Protein AF-Q5EF75-F1 (afdb_monomer_lite)

Foldseek 3Di:
DPPVVVVQVVLVVVQVVPDDDPAAREGEEQALQFPCSLVVLVVVQVVCVVVVGFHEYEYHNDDQNPVQVVVCVVVVHDRRGDPDPVSSLVSSLVSLLVQLVCVLVVGHAYEHEDPDVVSVVSSVVSNVVSVPDPVRNRYHYHYDDD

Secondary structure (DSSP, 8-state):
--SHHHHHHHHHHHHHHH--SS--EEEEEEETTBTTHHHHHHHHHHHHHHTT--EEEEEE--S-HHHHHHHHHHHTSPPSB-SSHHHHHHHHHHHHHHHHHHHHTT--EEEEE---HHHHHHHHHHHHHTT--TTSTTEEEE----

InterPro domains:
  IPR002872 Proline dehydrogenase domain [PF01619] (5-145)
  IPR015659 Proline oxidase family [PTHR13914] (1-145)
  IPR029041 FAD-linked oxidoreductase-like [SSF51730] (2-145)

Radius of gyration: 15.87 Å; chains: 1; bounding box: 38×28×48 Å

pLDDT: mean 75.68, std 14.13, range [39.0, 93.69]

Structure (mmCIF, N/CA/C/O backbone):
data_AF-Q5EF75-F1
#
_entry.id   AF-Q5EF75-F1
#
loop_
_atom_site.group_PDB
_atom_site.id
_atom_site.type_symbol
_atom_site.label_atom_id
_atom_site.label_alt_id
_atom_site.label_comp_id
_atom_site.label_asym_id
_atom_site.label_entity_id
_atom_site.label_seq_id
_atom_site.pdbx_PDB_ins_code
_atom_site.Cartn_x
_atom_site.Cartn_y
_atom_site.Cartn_z
_atom_site.occupancy
_atom_site.B_iso_or_equiv
_atom_site.auth_seq_id
_atom_site.auth_comp_id
_atom_site.auth_asym_id
_atom_site.auth_atom_id
_atom_site.pdbx_PDB_model_num
ATOM 1 N N . THR A 1 1 ? -4.242 -8.598 -19.522 1.00 40.00 1 THR A N 1
ATOM 2 C CA . THR A 1 1 ? -3.973 -9.781 -18.677 1.00 40.00 1 THR A CA 1
ATOM 3 C C . THR A 1 1 ? -5.197 -10.044 -17.820 1.00 40.00 1 THR A C 1
ATOM 5 O O . THR A 1 1 ? -5.405 -9.361 -16.832 1.00 40.00 1 THR A O 1
ATOM 8 N N . THR A 1 2 ? -6.084 -10.938 -18.258 1.00 39.00 2 THR A N 1
ATOM 9 C CA . THR A 1 2 ? -7.472 -11.056 -17.748 1.00 39.00 2 THR A CA 1
ATOM 10 C C . THR A 1 2 ? -7.638 -12.119 -16.655 1.00 39.00 2 THR A C 1
ATOM 12 O O . THR A 1 2 ? -8.758 -12.480 -16.314 1.00 39.00 2 THR A O 1
ATOM 15 N N . ILE A 1 3 ? -6.530 -12.632 -16.109 1.00 40.28 3 ILE A N 1
ATOM 16 C CA . ILE A 1 3 ? -6.543 -13.728 -15.127 1.00 40.28 3 ILE A CA 1
ATOM 17 C C . ILE A 1 3 ? -6.567 -13.203 -13.683 1.00 40.28 3 ILE A C 1
ATOM 19 O O . ILE A 1 3 ? -7.261 -13.785 -12.852 1.00 40.28 3 ILE A O 1
ATOM 23 N N . GLN A 1 4 ? -5.915 -12.067 -13.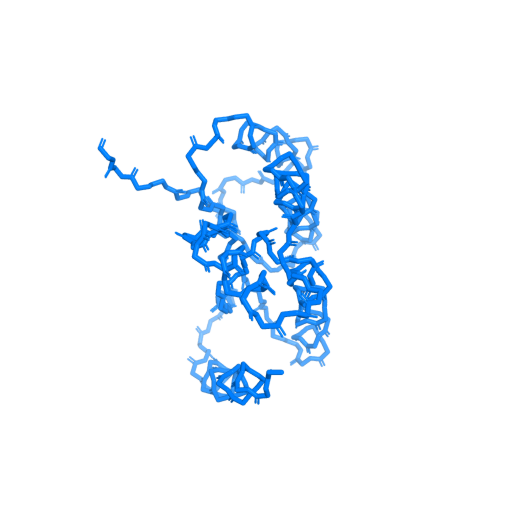393 1.00 49.88 4 GLN A N 1
ATOM 24 C CA . GLN A 1 4 ? -5.980 -11.431 -12.068 1.00 49.88 4 GLN A CA 1
ATOM 25 C C . GLN A 1 4 ? -7.421 -11.153 -11.600 1.00 49.88 4 GLN A C 1
ATOM 27 O O . GLN A 1 4 ? -7.760 -11.638 -10.527 1.00 49.88 4 GLN A O 1
ATOM 32 N N . PRO A 1 5 ? -8.310 -10.509 -12.395 1.00 51.91 5 PRO A N 1
ATOM 33 C CA . PRO A 1 5 ? -9.640 -10.111 -11.921 1.00 51.91 5 PRO A CA 1
ATOM 34 C C . PRO A 1 5 ? -10.535 -11.282 -11.498 1.00 51.91 5 PRO A C 1
ATOM 36 O O . PRO A 1 5 ? -11.372 -11.132 -10.613 1.00 51.91 5 PRO A O 1
ATOM 39 N N . ALA A 1 6 ? -10.376 -12.449 -12.129 1.00 45.69 6 ALA A N 1
ATOM 40 C CA . ALA A 1 6 ? -11.172 -13.635 -11.822 1.00 45.69 6 ALA A CA 1
ATOM 41 C C . ALA A 1 6 ? -10.687 -14.338 -10.545 1.00 45.69 6 ALA A C 1
ATOM 43 O O . ALA A 1 6 ? -11.506 -14.747 -9.723 1.00 45.69 6 ALA A O 1
ATOM 44 N N . ILE A 1 7 ? -9.365 -14.447 -10.360 1.00 55.72 7 ILE A N 1
ATOM 45 C CA . ILE A 1 7 ? -8.766 -14.975 -9.123 1.00 55.72 7 ILE A CA 1
ATOM 46 C C . ILE A 1 7 ? -9.112 -14.056 -7.954 1.00 55.72 7 ILE A C 1
ATOM 48 O O . ILE A 1 7 ? -9.545 -14.527 -6.905 1.00 55.72 7 ILE A O 1
ATOM 52 N N . ASP A 1 8 ? -8.985 -12.754 -8.186 1.00 55.62 8 ASP A N 1
ATOM 53 C CA . ASP A 1 8 ? -9.418 -11.697 -7.291 1.00 55.62 8 ASP A CA 1
ATOM 54 C C . ASP A 1 8 ? -10.893 -11.900 -6.909 1.00 55.62 8 ASP A C 1
ATOM 56 O O . ASP A 1 8 ? -11.187 -12.116 -5.741 1.00 55.62 8 ASP A O 1
ATOM 60 N N . TYR A 1 9 ? -11.820 -12.002 -7.867 1.00 54.91 9 TYR A N 1
ATOM 61 C CA . TYR A 1 9 ? -13.249 -12.208 -7.587 1.00 54.91 9 TYR A CA 1
ATOM 62 C C . TYR A 1 9 ? -13.568 -13.468 -6.756 1.00 54.91 9 TYR A C 1
ATOM 64 O O . TYR A 1 9 ? -14.410 -13.419 -5.852 1.00 54.91 9 TYR A O 1
ATOM 72 N N . PHE A 1 10 ? -12.906 -14.599 -7.025 1.00 54.75 10 PHE A N 1
ATOM 73 C CA . PHE A 1 10 ? -13.087 -15.825 -6.235 1.00 54.75 10 PHE A CA 1
ATOM 74 C C . PHE A 1 10 ? -12.517 -15.696 -4.823 1.00 54.75 10 PHE A C 1
ATOM 76 O O . PHE A 1 10 ? -13.167 -16.106 -3.858 1.00 54.75 10 PHE A O 1
ATOM 83 N N . ALA A 1 11 ? -11.339 -15.083 -4.688 1.00 56.38 11 ALA A N 1
ATOM 84 C CA . ALA A 1 11 ? -10.775 -14.762 -3.385 1.00 56.38 11 ALA A CA 1
ATOM 85 C C . ALA A 1 11 ? -11.718 -13.828 -2.612 1.00 56.38 11 ALA A C 1
ATOM 87 O O . ALA A 1 11 ? -11.978 -14.072 -1.439 1.00 56.38 11 ALA A O 1
ATOM 88 N N . TYR A 1 12 ? -12.314 -12.834 -3.278 1.00 61.12 12 TYR A N 1
ATOM 89 C CA . TYR A 1 12 ? -13.227 -11.859 -2.675 1.00 61.12 12 TYR A CA 1
ATOM 90 C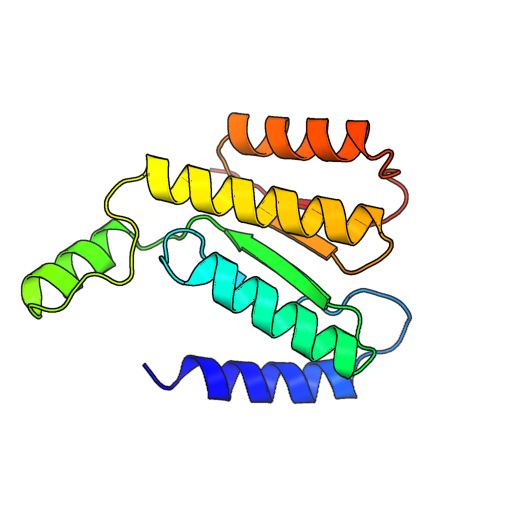 C . TYR A 1 12 ? -14.515 -12.515 -2.185 1.00 61.12 12 TYR A C 1
ATOM 92 O O . TYR A 1 12 ? -14.924 -12.305 -1.048 1.00 61.12 12 TYR A O 1
ATOM 100 N N . SER A 1 13 ? -15.146 -13.348 -3.010 1.00 57.00 13 SER A N 1
ATOM 101 C CA . SER A 1 13 ? -16.416 -13.999 -2.665 1.00 57.00 13 SER A CA 1
ATOM 102 C C . SER A 1 13 ? -16.267 -15.045 -1.554 1.00 57.00 13 SER A C 1
ATOM 104 O O . SER A 1 13 ? -17.142 -15.140 -0.690 1.00 57.00 13 SER A O 1
ATOM 106 N N . ALA A 1 14 ? -15.148 -15.775 -1.504 1.00 58.62 14 ALA A N 1
ATOM 107 C CA . ALA A 1 14 ? -14.836 -16.654 -0.378 1.00 58.62 14 ALA A CA 1
ATOM 108 C C . ALA A 1 14 ? -14.558 -15.846 0.899 1.00 58.62 14 ALA A C 1
ATOM 110 O O . ALA A 1 14 ? -15.126 -16.122 1.954 1.00 58.62 14 ALA A O 1
ATOM 111 N N . ALA A 1 15 ? -13.738 -14.806 0.794 1.00 58.84 15 ALA A N 1
ATOM 112 C CA . ALA A 1 15 ? -13.325 -13.990 1.922 1.00 58.84 15 ALA A CA 1
ATOM 113 C C . ALA A 1 15 ? -14.504 -13.220 2.557 1.00 58.84 15 ALA A C 1
ATOM 115 O O . ALA A 1 15 ? -14.613 -13.178 3.778 1.00 58.84 15 ALA A O 1
ATOM 116 N N . ILE A 1 16 ? -15.455 -12.730 1.753 1.00 62.31 16 ILE A N 1
ATOM 117 C CA . ILE A 1 16 ? -16.712 -12.122 2.229 1.00 62.31 16 ILE A CA 1
ATOM 118 C C . ILE A 1 16 ? -17.609 -13.153 2.931 1.00 62.31 16 ILE A C 1
ATOM 120 O O . ILE A 1 16 ? -18.229 -12.847 3.945 1.00 62.31 16 ILE A O 1
ATOM 124 N N . LYS A 1 17 ? -17.681 -14.387 2.417 1.00 60.09 17 LYS A N 1
ATOM 125 C CA . LYS A 1 17 ? -18.560 -15.439 2.957 1.00 60.09 17 LYS A CA 1
ATOM 126 C C . LYS A 1 17 ? -18.079 -16.014 4.294 1.00 60.09 17 LYS A C 1
ATOM 128 O O . LYS A 1 17 ? -18.903 -16.480 5.079 1.00 60.09 17 LYS A O 1
ATOM 133 N N . TYR A 1 18 ? -16.769 -16.021 4.535 1.00 57.31 18 TYR A N 1
ATOM 134 C CA . TYR A 1 18 ? -16.165 -16.593 5.743 1.00 57.31 18 TYR A CA 1
ATOM 135 C C . TYR A 1 18 ? -15.723 -15.549 6.771 1.00 57.31 18 TYR A C 1
ATOM 137 O O . TYR A 1 18 ? -15.220 -15.936 7.826 1.00 57.31 18 TYR A O 1
ATOM 145 N N . HIS A 1 19 ? -15.929 -14.257 6.499 1.00 58.34 19 HIS A N 1
ATOM 146 C CA . HIS A 1 19 ? -15.615 -13.206 7.452 1.00 58.34 19 HIS A CA 1
ATOM 147 C C . HIS A 1 19 ? -16.519 -13.323 8.687 1.00 58.34 19 HIS A C 1
ATOM 149 O O . HIS A 1 19 ? -17.726 -13.089 8.623 1.00 58.34 19 HIS A O 1
ATOM 155 N N . LYS A 1 20 ? -15.928 -13.731 9.808 1.00 51.78 20 LYS A N 1
ATOM 156 C CA . LYS A 1 20 ? -16.510 -13.654 11.146 1.00 51.78 20 LYS A CA 1
ATOM 157 C C . LYS A 1 20 ? -15.631 -12.673 11.912 1.00 51.78 20 LYS A C 1
ATOM 159 O O . LYS A 1 20 ? -14.419 -12.844 11.887 1.00 51.78 20 LYS A O 1
ATOM 164 N N . ASP A 1 21 ? -16.253 -11.694 12.556 1.00 57.28 21 ASP A N 1
ATOM 165 C CA . ASP A 1 21 ? -15.637 -10.671 13.417 1.00 57.28 21 ASP A CA 1
ATOM 166 C C . ASP A 1 21 ? -15.164 -9.391 12.697 1.00 57.28 21 ASP A C 1
ATOM 168 O O . ASP A 1 21 ? -14.861 -9.408 11.513 1.00 57.28 21 ASP A O 1
ATOM 172 N N . ASP A 1 22 ? -15.127 -8.262 13.417 1.00 59.44 22 ASP A N 1
ATOM 173 C CA . ASP A 1 22 ? -14.783 -6.898 12.946 1.00 59.44 22 ASP A CA 1
ATOM 174 C C . ASP A 1 22 ? -13.308 -6.723 12.493 1.00 59.44 22 ASP A C 1
ATOM 176 O O . ASP A 1 22 ? -12.750 -5.622 12.525 1.00 59.44 22 ASP A O 1
ATOM 180 N N . GLN A 1 23 ? -12.625 -7.804 12.111 1.00 62.34 23 GLN A N 1
ATOM 181 C CA . GLN A 1 23 ? -11.236 -7.761 11.661 1.00 62.34 23 GLN A CA 1
ATOM 182 C C . GLN A 1 23 ? -11.152 -7.361 10.178 1.00 62.34 23 GLN A C 1
ATOM 184 O O . GLN A 1 23 ? -12.060 -7.602 9.394 1.00 62.34 23 GLN A O 1
ATOM 189 N N . PRO A 1 24 ? -10.074 -6.715 9.723 1.00 62.34 24 PRO A N 1
ATOM 190 C CA . PRO A 1 24 ? -9.935 -6.375 8.316 1.00 62.34 24 PRO A CA 1
ATOM 191 C C . PRO A 1 24 ? -9.664 -7.624 7.475 1.00 62.34 24 PRO A C 1
ATOM 193 O O . PRO A 1 24 ? -8.759 -8.413 7.752 1.00 62.34 24 PRO A O 1
ATOM 196 N N . LEU A 1 25 ? -10.427 -7.787 6.396 1.00 68.38 25 LEU A N 1
ATOM 197 C CA . LEU A 1 25 ? -10.209 -8.845 5.424 1.00 68.38 25 LEU A CA 1
ATOM 198 C C . LEU A 1 25 ? -8.944 -8.520 4.637 1.00 68.38 25 LEU A C 1
ATOM 200 O O . LEU A 1 25 ? -8.935 -7.580 3.846 1.00 68.38 25 LEU A O 1
ATOM 204 N N . ILE A 1 26 ? -7.857 -9.257 4.859 1.00 65.81 26 ILE A N 1
ATOM 205 C CA . ILE A 1 26 ? -6.616 -9.041 4.110 1.00 65.81 26 ILE A CA 1
ATOM 206 C C . ILE A 1 26 ? -6.832 -9.522 2.671 1.00 65.81 26 ILE A C 1
ATOM 208 O O . ILE A 1 26 ? -6.888 -10.719 2.392 1.00 65.81 26 ILE A O 1
ATOM 212 N N . PHE A 1 27 ? -6.967 -8.570 1.755 1.00 66.88 27 PHE A N 1
ATOM 213 C CA . PHE A 1 27 ? -6.945 -8.789 0.320 1.00 66.88 27 PHE A CA 1
ATOM 214 C C . PHE A 1 27 ? -5.513 -9.023 -0.170 1.00 66.88 27 PHE A C 1
ATOM 216 O O . PHE A 1 27 ? -4.534 -8.841 0.558 1.00 66.88 27 PHE A O 1
ATOM 223 N N . GLY A 1 28 ? -5.415 -9.470 -1.424 1.00 75.38 28 GLY A N 1
ATOM 224 C CA . GLY A 1 28 ? -4.187 -9.911 -2.073 1.00 75.38 28 GLY A CA 1
ATOM 225 C C . GLY A 1 28 ? -2.994 -8.951 -1.987 1.00 75.38 28 GLY A C 1
ATOM 226 O O . GLY A 1 28 ? -3.034 -7.831 -1.478 1.00 75.38 28 GLY A O 1
ATOM 227 N N . THR A 1 29 ? -1.870 -9.427 -2.508 1.00 84.44 29 THR A N 1
ATOM 228 C CA . THR A 1 29 ? -0.616 -8.677 -2.461 1.00 84.44 29 THR A CA 1
ATOM 229 C C . THR A 1 29 ? -0.599 -7.585 -3.533 1.00 84.44 29 THR A C 1
ATOM 231 O O . THR A 1 29 ? -0.680 -7.884 -4.722 1.00 84.44 29 THR A O 1
ATOM 234 N N . ILE A 1 30 ? -0.446 -6.325 -3.122 1.00 88.62 30 ILE A N 1
ATOM 235 C CA . ILE A 1 30 ? -0.193 -5.196 -4.023 1.00 88.62 30 ILE A CA 1
ATOM 236 C C . ILE A 1 30 ? 1.309 -5.101 -4.256 1.00 88.62 30 ILE A C 1
ATOM 238 O O . ILE A 1 30 ? 2.089 -4.961 -3.313 1.00 88.62 30 ILE A O 1
ATOM 242 N N . GLN A 1 31 ? 1.716 -5.180 -5.519 1.00 88.38 31 GLN A N 1
ATOM 243 C CA . GLN A 1 31 ? 3.117 -5.146 -5.913 1.00 88.38 31 GLN A CA 1
ATOM 244 C C . GLN A 1 31 ? 3.452 -3.779 -6.516 1.00 88.38 31 GLN A C 1
ATOM 246 O O . GLN A 1 31 ? 3.081 -3.489 -7.649 1.00 88.38 31 GLN A O 1
ATOM 251 N N . ALA A 1 32 ? 4.157 -2.941 -5.759 1.00 89.25 32 ALA A N 1
ATOM 252 C CA . ALA A 1 32 ? 4.401 -1.539 -6.094 1.00 89.25 32 ALA A CA 1
ATOM 253 C C . ALA A 1 32 ? 5.334 -1.313 -7.297 1.00 89.25 32 ALA A C 1
ATOM 255 O O . ALA A 1 32 ? 5.463 -0.180 -7.744 1.00 89.25 32 ALA A O 1
ATOM 256 N N . TYR A 1 33 ? 5.994 -2.352 -7.821 1.00 85.12 33 TYR A N 1
ATOM 257 C CA . TYR A 1 33 ? 6.753 -2.249 -9.070 1.00 85.12 33 TYR A CA 1
ATOM 258 C C . TYR A 1 33 ? 5.857 -2.087 -10.300 1.00 85.12 33 TYR A C 1
ATOM 260 O O . TYR A 1 33 ? 6.343 -1.600 -11.317 1.00 85.12 33 TYR A O 1
ATOM 268 N N . LEU A 1 34 ? 4.577 -2.463 -10.214 1.00 85.31 34 LEU A N 1
ATOM 269 C CA . LEU A 1 34 ? 3.607 -2.288 -11.290 1.00 85.31 34 LEU A CA 1
ATOM 270 C C . LEU A 1 34 ? 3.087 -0.846 -11.315 1.00 85.31 34 LEU A C 1
ATOM 272 O O . LEU A 1 34 ? 2.662 -0.312 -10.289 1.00 85.31 34 LEU A O 1
ATOM 276 N N . LYS A 1 35 ? 3.043 -0.245 -12.508 1.00 86.38 35 LYS A N 1
ATOM 277 C CA . LYS A 1 35 ? 2.571 1.136 -12.716 1.00 86.38 35 LYS A CA 1
ATOM 278 C C . LYS A 1 35 ? 1.110 1.341 -12.291 1.00 86.38 35 LYS A C 1
ATOM 280 O O . LYS A 1 35 ? 0.738 2.450 -11.922 1.00 86.38 35 LYS A O 1
ATOM 285 N N . ASP A 1 36 ? 0.299 0.284 -12.307 1.00 86.06 36 ASP A N 1
ATOM 286 C CA . ASP A 1 36 ? -1.122 0.313 -11.943 1.00 86.06 36 ASP A CA 1
ATOM 287 C C . ASP A 1 36 ? -1.407 -0.102 -10.485 1.00 86.06 36 ASP A C 1
ATOM 289 O O . ASP A 1 36 ? -2.566 -0.166 -10.071 1.00 86.06 36 ASP A O 1
ATOM 293 N N . ALA A 1 37 ? -0.372 -0.360 -9.675 1.00 87.69 37 ALA A N 1
ATOM 294 C CA . ALA A 1 37 ? -0.517 -0.880 -8.314 1.00 87.69 37 ALA A CA 1
ATOM 295 C C . ALA A 1 37 ? -1.383 0.015 -7.417 1.00 87.69 37 ALA A C 1
ATOM 297 O O . ALA A 1 37 ? -2.308 -0.468 -6.757 1.00 87.69 37 ALA A O 1
ATOM 298 N N . LYS A 1 38 ? -1.109 1.326 -7.422 1.00 89.00 38 LYS A N 1
ATOM 299 C CA . LYS A 1 38 ? -1.857 2.305 -6.624 1.00 89.00 38 LYS A CA 1
ATOM 300 C C . LYS A 1 38 ? -3.315 2.386 -7.064 1.00 89.00 38 LYS A C 1
ATOM 302 O O . LYS A 1 38 ? -4.211 2.369 -6.225 1.00 89.00 38 LYS A O 1
ATOM 307 N N . GLU A 1 39 ? -3.557 2.454 -8.369 1.00 88.94 39 GLU A N 1
ATOM 308 C CA . GLU A 1 39 ? -4.910 2.528 -8.921 1.00 88.94 39 GLU A CA 1
ATOM 309 C C . GLU A 1 39 ? -5.722 1.282 -8.553 1.00 88.94 39 GLU A C 1
ATOM 311 O O . GLU A 1 39 ? -6.835 1.401 -8.035 1.00 88.94 39 GLU A O 1
ATOM 316 N N . ARG A 1 40 ? -5.135 0.091 -8.716 1.00 85.81 40 ARG A N 1
ATOM 317 C CA . ARG A 1 40 ? -5.773 -1.177 -8.347 1.00 85.81 40 ARG A CA 1
ATOM 318 C C . ARG A 1 40 ? -6.124 -1.225 -6.861 1.00 85.81 40 ARG A C 1
ATOM 320 O O . ARG A 1 40 ? -7.235 -1.620 -6.516 1.00 85.81 40 ARG A O 1
ATOM 327 N N . MET A 1 41 ? -5.212 -0.784 -5.994 1.00 88.12 41 MET A N 1
ATOM 328 C CA . MET A 1 41 ? -5.444 -0.717 -4.548 1.00 88.12 41 MET A CA 1
ATOM 329 C C . MET A 1 41 ? -6.619 0.213 -4.207 1.00 88.12 41 MET A C 1
ATOM 331 O O . MET A 1 41 ? -7.520 -0.184 -3.468 1.00 88.12 41 MET A O 1
ATOM 335 N N . VAL A 1 42 ? -6.665 1.414 -4.795 1.00 89.44 42 VAL A N 1
ATOM 336 C CA . VAL A 1 42 ? -7.752 2.384 -4.573 1.00 89.44 42 VAL A CA 1
ATOM 337 C C . VAL A 1 42 ? -9.098 1.848 -5.070 1.00 89.44 42 VAL A C 1
ATOM 339 O O . VAL A 1 42 ? -10.104 1.975 -4.372 1.00 89.44 42 VAL A O 1
ATOM 342 N N . ILE A 1 43 ? -9.140 1.241 -6.260 1.00 87.50 43 ILE A N 1
ATOM 343 C CA . ILE A 1 43 ? -10.370 0.658 -6.820 1.00 87.50 43 ILE A CA 1
ATOM 344 C C . ILE A 1 43 ? -10.890 -0.455 -5.914 1.00 87.50 43 ILE A C 1
ATOM 346 O O . ILE A 1 43 ? -12.075 -0.474 -5.577 1.00 87.50 43 ILE A O 1
ATOM 350 N N . ALA A 1 44 ? -10.006 -1.363 -5.505 1.00 84.38 44 ALA A N 1
ATOM 351 C CA . ALA A 1 44 ? -10.383 -2.509 -4.699 1.00 84.38 44 ALA A CA 1
ATOM 352 C C . ALA A 1 44 ? -10.876 -2.069 -3.307 1.00 84.38 44 ALA A C 1
ATOM 354 O O . ALA A 1 44 ? -11.932 -2.521 -2.865 1.00 84.38 44 ALA A O 1
ATOM 355 N N . LYS A 1 45 ? -10.210 -1.087 -2.680 1.00 85.38 45 LYS A N 1
ATOM 356 C CA . LYS A 1 45 ? -10.649 -0.494 -1.407 1.00 85.38 45 LYS A CA 1
ATOM 357 C C . LYS A 1 45 ? -12.040 0.133 -1.510 1.00 85.38 45 LYS A C 1
ATOM 359 O O . LYS A 1 45 ? -12.912 -0.182 -0.703 1.00 85.38 45 LYS A O 1
ATOM 364 N N . LYS A 1 46 ? -12.277 0.956 -2.539 1.00 86.31 46 LYS A N 1
ATOM 365 C CA . LYS A 1 46 ? -13.589 1.578 -2.795 1.00 86.31 46 LYS A CA 1
ATOM 366 C C . LYS A 1 46 ? -14.684 0.546 -3.051 1.00 86.31 46 LYS A C 1
ATOM 368 O O . LYS A 1 46 ? -15.835 0.761 -2.677 1.00 86.31 46 LYS A O 1
ATOM 373 N N . ALA A 1 47 ? -14.357 -0.557 -3.723 1.00 83.12 47 ALA A N 1
ATOM 374 C CA . ALA A 1 47 ? -15.303 -1.646 -3.933 1.00 83.12 47 ALA A CA 1
ATOM 375 C C . ALA A 1 47 ? -15.690 -2.305 -2.600 1.00 83.12 47 ALA A C 1
ATOM 377 O O . ALA A 1 47 ? -16.879 -2.487 -2.348 1.00 83.12 47 ALA A O 1
ATOM 378 N N . ALA A 1 48 ? -14.721 -2.579 -1.724 1.00 80.12 48 ALA A N 1
ATOM 379 C CA . ALA A 1 48 ? -14.990 -3.154 -0.409 1.00 80.12 48 ALA A CA 1
ATOM 380 C C . ALA A 1 48 ? -15.785 -2.213 0.509 1.00 80.12 48 ALA A C 1
ATOM 382 O O . ALA A 1 48 ? -16.730 -2.659 1.155 1.00 80.12 48 ALA A O 1
ATOM 383 N N . GLU A 1 49 ? -15.497 -0.908 0.495 1.00 81.88 49 GLU A N 1
ATOM 384 C CA . GLU A 1 49 ? -16.284 0.098 1.226 1.00 81.88 49 GLU A CA 1
ATOM 385 C C . GLU A 1 49 ? -17.753 0.108 0.806 1.00 81.88 49 GLU A C 1
ATOM 387 O O . GLU A 1 49 ? -18.640 0.097 1.657 1.00 81.88 49 GLU A O 1
ATOM 392 N N . LYS A 1 50 ? -18.029 0.064 -0.505 1.00 82.94 50 LYS A N 1
ATOM 393 C CA . LYS A 1 50 ? -19.404 -0.019 -1.026 1.00 82.94 50 LYS A CA 1
ATOM 394 C C . LYS A 1 50 ? -20.130 -1.287 -0.584 1.00 82.94 50 LYS A C 1
ATOM 396 O O . LYS A 1 50 ? -21.355 -1.290 -0.520 1.00 82.94 50 LYS A O 1
ATOM 401 N N . MET A 1 51 ? -19.386 -2.354 -0.316 1.00 77.12 51 MET A N 1
ATOM 402 C CA . MET A 1 51 ? -19.916 -3.625 0.169 1.00 77.12 51 MET A CA 1
ATOM 403 C C . MET A 1 51 ? -19.977 -3.697 1.702 1.00 77.12 51 MET A C 1
ATOM 405 O O . MET A 1 51 ? -20.458 -4.696 2.228 1.00 77.12 51 MET A O 1
ATOM 409 N N . GLY A 1 52 ? -19.510 -2.666 2.419 1.00 75.50 52 GLY A N 1
ATOM 410 C CA . GLY A 1 52 ? -19.445 -2.652 3.883 1.00 75.50 52 GLY A CA 1
ATOM 411 C C . GLY A 1 52 ? -18.405 -3.615 4.461 1.00 75.50 52 GLY A C 1
ATOM 412 O O . GLY A 1 52 ? -18.546 -4.049 5.599 1.00 75.50 52 GLY A O 1
ATOM 413 N N . VAL A 1 53 ? -17.386 -3.982 3.679 1.00 75.00 53 VAL A N 1
ATOM 414 C CA . VAL A 1 53 ? -16.373 -4.971 4.065 1.00 75.00 53 VAL A CA 1
ATOM 415 C C . VAL A 1 53 ? -15.073 -4.252 4.434 1.00 75.00 53 VAL A C 1
ATOM 417 O O . VAL A 1 53 ? -14.528 -3.518 3.602 1.00 75.00 53 VAL A O 1
ATOM 420 N N . PRO A 1 54 ? -14.530 -4.451 5.648 1.00 73.44 54 PRO A N 1
ATOM 421 C CA . PRO A 1 54 ? -13.229 -3.904 6.004 1.00 73.44 54 PRO A CA 1
ATOM 422 C C . PRO A 1 54 ? -12.140 -4.621 5.195 1.00 73.44 54 PRO A C 1
ATOM 424 O O . PRO A 1 54 ? -12.089 -5.847 5.156 1.00 73.44 54 PRO A O 1
ATOM 427 N N . MET A 1 55 ? -11.270 -3.860 4.531 1.00 82.88 55 MET A N 1
ATOM 428 C CA . MET A 1 55 ? -10.284 -4.387 3.582 1.00 82.88 55 MET A CA 1
ATOM 429 C C . MET A 1 55 ? -8.870 -3.983 3.965 1.00 82.88 55 MET A C 1
ATOM 431 O O . MET A 1 55 ? -8.599 -2.803 4.190 1.00 82.88 55 MET A O 1
ATOM 435 N N . GLY A 1 56 ? -7.971 -4.961 3.997 1.00 85.56 56 GLY A N 1
ATOM 436 C CA . GLY A 1 56 ? -6.546 -4.740 4.165 1.00 85.56 56 GLY A CA 1
ATOM 437 C C . GLY A 1 56 ? -5.714 -5.199 2.976 1.00 85.56 56 GLY A C 1
ATOM 438 O O . GLY A 1 56 ? -6.193 -5.965 2.152 1.00 85.56 56 GLY A O 1
ATOM 439 N N . PHE A 1 57 ? -4.464 -4.755 2.883 1.00 88.94 57 PHE A N 1
ATOM 440 C CA . PHE A 1 57 ? -3.565 -5.137 1.789 1.00 88.94 57 PHE A CA 1
ATOM 441 C C . PHE A 1 57 ? -2.183 -5.515 2.292 1.00 88.94 57 PHE A C 1
ATOM 443 O O . PHE A 1 57 ? -1.637 -4.876 3.189 1.00 88.94 57 PHE A O 1
ATOM 450 N N . LYS A 1 58 ? -1.558 -6.495 1.641 1.00 89.38 58 LYS A N 1
ATOM 451 C CA . LYS A 1 58 ? -0.115 -6.709 1.776 1.00 89.38 58 LYS A CA 1
ATOM 452 C C . LYS A 1 58 ? 0.609 -5.928 0.688 1.00 89.38 58 LYS A C 1
ATOM 454 O O . LYS A 1 58 ? 0.533 -6.292 -0.483 1.00 89.38 58 LYS A O 1
ATOM 459 N N . LEU A 1 59 ? 1.325 -4.880 1.066 1.00 89.94 59 LEU A N 1
ATOM 460 C CA . LEU A 1 59 ? 2.107 -4.075 0.140 1.00 89.94 59 LEU A CA 1
ATOM 461 C C . LEU A 1 59 ? 3.538 -4.611 0.068 1.00 89.94 59 LEU A C 1
ATOM 463 O O . LEU A 1 59 ? 4.248 -4.637 1.071 1.00 89.94 59 LEU A O 1
ATOM 467 N N . VAL A 1 60 ? 3.974 -5.014 -1.123 1.00 89.38 60 VAL A N 1
ATOM 468 C CA . VAL A 1 60 ? 5.356 -5.422 -1.423 1.00 89.38 60 VAL A CA 1
ATOM 469 C C . VAL A 1 60 ? 5.907 -4.552 -2.544 1.00 89.38 60 VAL A C 1
ATOM 471 O O . VAL A 1 60 ? 5.156 -4.018 -3.356 1.00 89.38 60 VAL A O 1
ATOM 474 N N . ARG A 1 61 ? 7.232 -4.454 -2.665 1.00 83.94 61 ARG A N 1
ATOM 475 C CA . ARG A 1 61 ? 7.845 -3.823 -3.846 1.00 83.94 61 ARG A CA 1
ATOM 476 C C . ARG A 1 61 ? 7.733 -4.701 -5.089 1.00 83.94 61 ARG A C 1
ATOM 478 O O . ARG A 1 61 ? 7.401 -4.188 -6.142 1.00 83.94 61 ARG A O 1
ATOM 485 N N . GLY A 1 62 ? 7.913 -6.013 -4.950 1.00 71.06 62 GLY A N 1
ATOM 486 C CA . GLY A 1 62 ? 7.908 -6.983 -6.052 1.00 71.06 62 GLY A CA 1
ATOM 487 C C . GLY A 1 62 ? 9.174 -7.839 -6.038 1.00 71.06 62 GLY A C 1
ATOM 488 O O . GLY A 1 62 ? 10.198 -7.402 -5.525 1.00 71.06 62 GLY A O 1
ATOM 489 N N . ALA A 1 63 ? 9.099 -9.064 -6.563 1.00 65.94 63 ALA A N 1
ATOM 490 C CA . ALA A 1 63 ? 10.215 -10.021 -6.558 1.00 65.94 63 ALA A CA 1
ATOM 491 C C . ALA A 1 63 ? 10.839 -10.256 -7.949 1.00 65.94 63 ALA A C 1
ATOM 493 O O . ALA A 1 63 ? 11.877 -10.900 -8.047 1.00 65.94 63 ALA A O 1
ATOM 494 N N . TYR A 1 64 ? 10.231 -9.727 -9.020 1.00 61.84 64 TYR A N 1
ATOM 495 C CA . TYR A 1 64 ? 10.518 -10.148 -10.401 1.00 61.84 64 TYR A CA 1
ATOM 496 C C . TYR A 1 64 ? 10.819 -8.989 -11.369 1.00 61.84 64 TYR A C 1
ATOM 498 O O . TYR A 1 64 ? 10.617 -9.114 -12.574 1.00 61.84 64 TYR A O 1
ATOM 506 N N . MET A 1 65 ? 11.322 -7.854 -10.867 1.00 64.81 65 MET A N 1
ATOM 507 C CA . MET A 1 65 ? 11.558 -6.649 -11.685 1.00 64.81 65 MET A CA 1
ATOM 508 C C . MET A 1 65 ? 12.512 -6.899 -12.867 1.00 64.81 65 MET A C 1
ATOM 510 O O . MET A 1 65 ? 12.268 -6.396 -13.960 1.00 64.81 65 MET A O 1
ATOM 514 N N . CYS A 1 66 ? 13.569 -7.699 -12.679 1.00 61.91 66 CYS A N 1
ATOM 515 C CA . CYS A 1 66 ? 14.505 -8.041 -13.758 1.00 61.91 66 CYS A CA 1
ATOM 516 C C . CYS A 1 66 ? 13.840 -8.907 -14.839 1.00 61.91 66 CYS A C 1
ATOM 518 O O . CYS A 1 66 ? 13.952 -8.608 -16.025 1.00 61.91 66 CYS A O 1
ATOM 520 N N . SER A 1 67 ? 13.096 -9.932 -14.418 1.00 61.38 67 SER A N 1
ATOM 521 C CA . SER A 1 67 ? 12.442 -10.895 -15.308 1.00 61.38 67 SER A CA 1
ATOM 522 C C . SER A 1 67 ? 11.350 -10.244 -16.163 1.00 61.38 67 SER A C 1
ATOM 524 O O . SER A 1 67 ? 11.238 -10.528 -17.353 1.00 61.38 67 SER A O 1
ATOM 526 N N . GLU A 1 68 ? 10.558 -9.330 -15.591 1.00 63.22 68 GLU A N 1
ATOM 527 C CA . GLU A 1 68 ? 9.519 -8.623 -16.354 1.00 63.22 68 GLU A CA 1
ATOM 528 C C . GLU A 1 68 ? 10.082 -7.561 -17.306 1.00 63.22 68 GLU A C 1
ATOM 530 O O . GLU A 1 68 ? 9.505 -7.323 -18.371 1.00 63.22 68 GLU A O 1
ATOM 535 N N . LYS A 1 69 ? 11.228 -6.953 -16.973 1.00 65.50 69 LYS A N 1
ATOM 536 C CA . LYS A 1 69 ? 11.913 -6.008 -17.865 1.00 65.50 69 LYS A CA 1
ATOM 537 C C . LYS A 1 69 ? 12.435 -6.708 -19.123 1.00 65.50 69 LYS A C 1
ATOM 539 O O . LYS A 1 69 ? 12.246 -6.195 -20.226 1.00 65.50 69 LYS A O 1
ATOM 544 N N . GLU A 1 70 ? 13.028 -7.892 -18.969 1.00 63.53 70 GLU A N 1
ATOM 545 C CA . GLU A 1 70 ? 13.458 -8.734 -20.095 1.00 63.53 70 GLU A CA 1
ATOM 546 C C . GLU A 1 70 ? 12.276 -9.198 -20.952 1.00 63.53 70 GLU A C 1
ATOM 548 O O . GLU A 1 70 ? 12.339 -9.129 -22.183 1.00 63.53 70 GLU A O 1
ATOM 553 N N . LEU A 1 71 ? 11.170 -9.606 -20.323 1.00 62.50 71 LEU A N 1
ATOM 554 C CA . LEU A 1 71 ? 9.974 -10.056 -21.034 1.00 62.50 71 LEU A CA 1
ATOM 555 C C . LEU A 1 71 ? 9.343 -8.937 -21.881 1.00 62.50 71 LEU A C 1
ATOM 557 O O . LEU A 1 71 ? 9.003 -9.166 -23.042 1.00 62.50 71 LEU A O 1
ATOM 561 N N . ALA A 1 72 ? 9.225 -7.721 -21.339 1.00 62.59 72 ALA A N 1
ATOM 562 C CA . ALA A 1 72 ? 8.675 -6.575 -22.069 1.00 62.59 72 ALA A CA 1
ATOM 563 C C . ALA A 1 72 ? 9.556 -6.170 -23.264 1.00 62.59 72 ALA A C 1
ATOM 565 O O . ALA A 1 72 ? 9.038 -5.920 -24.353 1.00 62.59 72 ALA A O 1
ATOM 566 N N . SER A 1 73 ? 10.881 -6.181 -23.077 1.00 63.16 73 SER A N 1
ATOM 567 C CA . SER A 1 73 ? 11.855 -5.929 -24.148 1.00 63.16 73 SER A CA 1
ATOM 568 C C . SER A 1 73 ? 11.751 -6.970 -25.269 1.00 63.16 73 SER A C 1
ATOM 570 O O . SER A 1 73 ? 11.777 -6.627 -26.448 1.00 63.16 73 SER A O 1
ATOM 572 N N . THR A 1 74 ? 11.559 -8.241 -24.905 1.00 64.00 74 THR A N 1
ATOM 573 C CA . THR A 1 74 ? 11.454 -9.353 -25.862 1.00 64.00 74 THR A CA 1
ATOM 574 C C . THR A 1 74 ? 10.137 -9.334 -26.647 1.00 64.00 74 THR A C 1
ATOM 576 O O . THR A 1 74 ? 10.110 -9.735 -27.808 1.00 64.00 74 THR A O 1
ATOM 579 N N . LEU A 1 75 ? 9.042 -8.865 -26.039 1.00 63.78 75 LEU A N 1
ATOM 580 C CA . LEU A 1 75 ? 7.706 -8.867 -26.650 1.00 63.78 75 LEU A CA 1
ATOM 581 C C . LEU A 1 75 ? 7.317 -7.541 -27.333 1.00 63.78 75 LEU A C 1
ATOM 583 O O . LEU A 1 75 ? 6.264 -7.485 -27.963 1.00 63.78 75 LEU A O 1
ATOM 587 N N . GLY A 1 76 ? 8.127 -6.481 -27.222 1.00 59.94 76 GLY A N 1
ATOM 588 C CA . GLY A 1 76 ? 7.884 -5.195 -27.893 1.00 59.94 76 GLY A CA 1
ATOM 589 C C . GLY A 1 76 ? 6.693 -4.389 -27.351 1.00 59.94 76 GLY A C 1
ATOM 590 O O . GLY A 1 76 ? 6.216 -3.478 -28.024 1.00 59.94 76 GLY A O 1
ATOM 591 N N . PHE A 1 77 ? 6.204 -4.709 -26.149 1.00 65.19 77 PHE A N 1
ATOM 592 C CA . PHE A 1 77 ? 5.124 -3.972 -25.483 1.00 65.19 77 PHE A CA 1
ATOM 593 C C . PHE A 1 77 ? 5.669 -3.038 -24.400 1.00 65.19 77 PHE A C 1
ATOM 595 O O . PHE A 1 77 ? 6.708 -3.299 -23.792 1.00 65.19 77 PHE A O 1
ATOM 602 N N . ASN A 1 78 ? 4.924 -1.965 -24.113 1.00 65.62 78 ASN A N 1
ATOM 603 C CA . ASN A 1 78 ? 5.221 -1.081 -22.987 1.00 65.62 78 ASN A CA 1
ATOM 604 C C . ASN A 1 78 ? 5.267 -1.889 -21.686 1.00 65.62 78 ASN A C 1
ATOM 606 O O . ASN A 1 78 ? 4.312 -2.592 -21.351 1.00 65.62 78 ASN A O 1
ATOM 610 N N . SER A 1 79 ? 6.379 -1.781 -20.959 1.00 69.94 79 SER A N 1
ATOM 611 C CA . SER A 1 79 ? 6.569 -2.545 -19.732 1.00 69.94 79 SER A CA 1
ATOM 612 C C . SER A 1 79 ? 5.548 -2.118 -18.666 1.00 69.94 79 SER A C 1
ATOM 614 O O . SER A 1 79 ? 5.415 -0.914 -18.406 1.00 69.94 79 SER A O 1
ATOM 616 N N . PRO A 1 80 ? 4.837 -3.073 -18.031 1.00 75.25 80 PRO A N 1
ATOM 617 C CA . PRO A 1 80 ? 3.862 -2.776 -16.982 1.00 75.25 80 PRO A CA 1
ATOM 618 C C . PRO A 1 80 ? 4.526 -2.307 -15.679 1.00 75.25 80 PRO A C 1
ATOM 620 O O . PRO A 1 80 ? 3.837 -1.858 -14.762 1.00 75.25 80 PRO A O 1
ATOM 623 N N . ILE A 1 81 ? 5.857 -2.390 -15.601 1.00 81.88 81 ILE A N 1
ATOM 624 C CA . ILE A 1 81 ? 6.646 -2.038 -14.427 1.00 81.88 81 ILE A CA 1
ATOM 625 C C . ILE A 1 81 ? 7.188 -0.614 -14.525 1.00 81.88 81 ILE A C 1
ATOM 627 O O . ILE A 1 81 ? 7.335 -0.056 -15.615 1.00 81.88 81 ILE A O 1
ATOM 631 N N . HIS A 1 82 ? 7.507 -0.024 -13.379 1.00 82.06 82 HIS A N 1
ATOM 632 C CA . HIS A 1 82 ? 8.217 1.246 -13.299 1.00 82.06 82 HIS A CA 1
ATOM 633 C C . HIS A 1 82 ? 9.594 1.184 -13.968 1.00 82.06 82 HIS A C 1
ATOM 635 O O . HIS A 1 82 ? 10.322 0.199 -13.858 1.00 82.06 82 HIS A O 1
ATOM 641 N N . ASP A 1 83 ? 9.974 2.273 -14.631 1.00 80.56 83 ASP A N 1
ATOM 642 C CA . ASP A 1 83 ? 11.188 2.327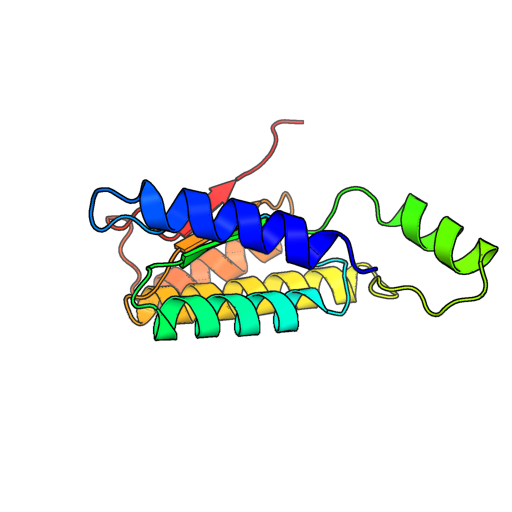 -15.445 1.00 80.56 83 ASP A CA 1
ATOM 643 C C . ASP A 1 83 ? 12.454 2.355 -14.568 1.00 80.56 83 ASP A C 1
ATOM 645 O O . ASP A 1 83 ? 13.535 1.944 -15.008 1.00 80.56 83 ASP A O 1
ATOM 649 N N . SER A 1 84 ? 12.302 2.783 -13.307 1.00 81.25 84 SER A N 1
ATOM 650 C CA . SER A 1 84 ? 13.364 2.835 -12.304 1.00 81.25 84 SER A CA 1
ATOM 651 C C . SER A 1 84 ? 12.939 2.286 -10.931 1.00 81.25 84 SER A C 1
ATOM 653 O O . SER A 1 84 ? 11.752 2.182 -10.589 1.00 81.25 84 SER A O 1
ATOM 655 N N . ILE A 1 85 ? 13.935 1.935 -10.114 1.00 80.50 85 ILE A N 1
ATOM 656 C CA . ILE A 1 85 ? 13.719 1.462 -8.742 1.00 80.50 85 ILE A CA 1
ATOM 657 C C . ILE A 1 85 ? 13.189 2.587 -7.841 1.00 80.50 85 ILE A C 1
ATOM 659 O O . ILE A 1 85 ? 12.340 2.340 -6.985 1.00 80.50 85 ILE A O 1
ATOM 663 N N . GLU A 1 86 ? 13.599 3.830 -8.091 1.00 84.38 86 GLU A N 1
ATOM 664 C CA . GLU A 1 86 ? 13.137 5.031 -7.391 1.00 84.38 86 GLU A CA 1
ATOM 665 C C . GLU A 1 86 ? 11.645 5.257 -7.628 1.00 84.38 86 GLU A C 1
ATOM 667 O O . GLU A 1 86 ? 10.905 5.518 -6.682 1.00 84.38 86 GLU A O 1
ATOM 672 N N . GLN A 1 87 ? 11.172 5.075 -8.864 1.00 85.50 87 GLN A N 1
ATOM 673 C CA . GLN A 1 87 ? 9.743 5.141 -9.179 1.00 85.50 87 GLN A CA 1
ATOM 674 C C . GLN A 1 87 ? 8.946 4.058 -8.437 1.00 85.50 87 GLN A C 1
ATOM 676 O O . GLN A 1 87 ? 7.868 4.331 -7.913 1.00 85.50 87 GLN A O 1
ATOM 681 N N . THR A 1 88 ? 9.503 2.850 -8.311 1.00 86.31 88 THR A N 1
ATOM 682 C CA . THR A 1 88 ? 8.896 1.778 -7.502 1.00 86.31 88 THR A CA 1
ATOM 683 C C . THR A 1 88 ? 8.862 2.138 -6.017 1.00 86.31 88 THR A C 1
ATOM 685 O O . THR A 1 88 ? 7.883 1.858 -5.329 1.00 86.31 88 THR A O 1
ATOM 688 N N . HIS A 1 89 ? 9.920 2.766 -5.498 1.00 87.31 89 HIS A N 1
ATOM 689 C CA . HIS A 1 89 ? 9.967 3.230 -4.108 1.00 87.31 89 HIS A CA 1
ATOM 690 C C . HIS A 1 89 ? 8.951 4.345 -3.860 1.00 87.31 89 HIS A C 1
ATOM 692 O O . HIS A 1 89 ? 8.237 4.297 -2.861 1.00 87.31 89 HIS A O 1
ATOM 698 N N . ALA A 1 90 ? 8.823 5.291 -4.789 1.00 89.50 90 ALA A N 1
ATOM 699 C CA . ALA A 1 90 ? 7.820 6.347 -4.733 1.00 89.50 90 ALA A CA 1
ATOM 700 C C . ALA A 1 90 ? 6.394 5.774 -4.768 1.00 89.50 90 ALA A C 1
ATOM 702 O O . ALA A 1 90 ? 5.556 6.169 -3.958 1.00 89.50 90 ALA A O 1
ATOM 703 N N . CYS A 1 91 ? 6.130 4.794 -5.639 1.00 91.12 91 CYS A N 1
ATOM 704 C CA . CYS A 1 91 ? 4.842 4.104 -5.699 1.00 91.12 91 CYS A CA 1
ATOM 705 C C . CYS A 1 91 ? 4.537 3.365 -4.389 1.00 91.12 91 CYS A C 1
ATOM 707 O O . CYS A 1 91 ? 3.450 3.524 -3.834 1.00 91.12 91 CYS A O 1
ATOM 709 N N . PHE A 1 92 ? 5.513 2.630 -3.841 1.00 91.56 92 PHE A N 1
ATOM 710 C CA . PHE A 1 92 ? 5.378 1.948 -2.552 1.00 91.56 92 PHE A CA 1
ATOM 711 C C . PHE A 1 92 ? 5.056 2.938 -1.429 1.00 91.56 92 PHE A C 1
ATOM 713 O O . PHE A 1 92 ? 4.078 2.748 -0.712 1.00 91.56 92 PHE A O 1
ATOM 720 N N . ASN A 1 93 ? 5.836 4.013 -1.300 1.00 91.88 93 ASN A N 1
ATOM 721 C CA . ASN A 1 93 ? 5.632 5.021 -0.261 1.00 91.88 93 ASN A CA 1
ATOM 722 C C . ASN A 1 93 ? 4.259 5.690 -0.402 1.00 91.88 93 ASN A C 1
ATOM 724 O O . ASN A 1 93 ? 3.559 5.850 0.590 1.00 91.88 93 ASN A O 1
ATOM 728 N N . SER A 1 94 ? 3.834 5.999 -1.630 1.00 93.69 94 SER A N 1
ATOM 729 C CA . SER A 1 94 ? 2.522 6.601 -1.880 1.00 93.69 94 SER A CA 1
ATOM 730 C C . SER A 1 94 ? 1.360 5.647 -1.581 1.00 93.69 94 SER A C 1
ATOM 732 O O . SER A 1 94 ? 0.311 6.083 -1.110 1.00 93.69 94 SER A O 1
ATOM 734 N N . CYS A 1 95 ? 1.525 4.344 -1.835 1.00 92.38 95 CYS A N 1
ATOM 735 C CA . CYS A 1 95 ? 0.530 3.342 -1.454 1.00 92.38 95 CYS A CA 1
ATOM 736 C C . CYS A 1 95 ? 0.461 3.163 0.068 1.00 92.38 95 CYS A C 1
ATOM 738 O O . CYS A 1 95 ? -0.630 3.059 0.625 1.00 92.38 95 CYS A O 1
ATOM 740 N N . ALA A 1 96 ? 1.618 3.141 0.736 1.00 91.94 96 ALA A N 1
ATOM 741 C CA . ALA A 1 96 ? 1.700 3.050 2.187 1.00 91.94 96 ALA A CA 1
ATOM 742 C C . ALA A 1 96 ? 1.032 4.261 2.848 1.00 91.94 96 ALA A C 1
ATOM 744 O O . ALA A 1 96 ? 0.187 4.080 3.716 1.00 91.94 96 ALA A O 1
ATOM 745 N N . GLU A 1 97 ? 1.350 5.473 2.390 1.00 92.88 97 GLU A N 1
ATOM 746 C CA . GLU A 1 97 ? 0.747 6.713 2.885 1.00 92.88 97 GLU A CA 1
ATOM 747 C C . GLU A 1 97 ? -0.778 6.694 2.758 1.00 92.88 97 GLU A C 1
ATOM 749 O O . GLU A 1 97 ? -1.464 6.906 3.753 1.00 92.88 97 GLU A O 1
ATOM 754 N N . PHE A 1 98 ? -1.300 6.342 1.577 1.00 93.00 98 PHE A N 1
ATOM 755 C CA . PHE A 1 98 ? -2.741 6.219 1.357 1.00 93.00 98 PHE A CA 1
ATOM 756 C C . PHE A 1 98 ? -3.395 5.271 2.371 1.00 93.00 98 PHE A C 1
ATOM 758 O O . PHE A 1 98 ? -4.384 5.624 3.003 1.00 93.00 98 PHE A O 1
ATOM 765 N N . MET A 1 99 ? -2.830 4.077 2.572 1.00 90.81 99 MET A N 1
ATOM 766 C CA . MET A 1 99 ? -3.413 3.114 3.508 1.00 90.81 99 MET A CA 1
ATOM 767 C C . MET A 1 99 ? -3.291 3.542 4.972 1.00 90.81 99 MET A C 1
ATOM 769 O O . MET A 1 99 ? -4.177 3.239 5.763 1.00 90.81 99 MET A O 1
ATOM 773 N N . ILE A 1 100 ? -2.218 4.234 5.350 1.00 90.31 100 ILE A N 1
ATOM 774 C CA . ILE A 1 100 ? -2.047 4.756 6.712 1.00 90.31 100 ILE A CA 1
ATOM 775 C C . ILE A 1 100 ? -3.093 5.844 6.994 1.00 90.31 100 ILE A C 1
ATOM 777 O O . ILE A 1 100 ? -3.688 5.848 8.070 1.00 90.31 100 ILE A O 1
ATOM 781 N N . GLU A 1 101 ? -3.364 6.723 6.029 1.00 90.69 101 GLU A N 1
ATOM 782 C CA . GLU A 1 101 ? -4.430 7.728 6.133 1.00 90.69 101 GLU A CA 1
ATOM 783 C C . GLU A 1 101 ? -5.814 7.075 6.262 1.00 90.69 101 GLU A C 1
ATOM 785 O O . GLU A 1 101 ? -6.606 7.464 7.121 1.00 90.69 101 GLU A O 1
ATOM 790 N N . GLU A 1 102 ? -6.081 6.020 5.491 1.00 88.75 102 GLU A N 1
ATOM 791 C CA . GLU A 1 102 ? -7.308 5.225 5.621 1.00 88.75 102 GLU A CA 1
ATOM 792 C C . GLU A 1 102 ? -7.457 4.595 7.015 1.00 88.75 102 GLU A C 1
ATOM 794 O O . GLU A 1 102 ? -8.521 4.686 7.636 1.00 88.75 102 GLU A O 1
ATOM 799 N N . ILE A 1 103 ? -6.378 4.020 7.557 1.00 88.12 103 ILE A N 1
ATOM 800 C CA . ILE A 1 103 ? -6.374 3.420 8.899 1.00 88.12 103 ILE A CA 1
ATOM 801 C C . ILE A 1 103 ? -6.625 4.483 9.972 1.00 88.12 103 ILE A C 1
ATOM 803 O O . ILE A 1 103 ? -7.382 4.229 10.915 1.00 88.12 103 ILE A O 1
ATOM 807 N N . ALA A 1 104 ? -6.032 5.671 9.830 1.00 86.75 104 ALA A N 1
ATOM 808 C CA . ALA A 1 104 ? -6.273 6.797 10.729 1.00 86.75 104 ALA A CA 1
ATOM 809 C C . ALA A 1 104 ? -7.748 7.237 10.709 1.00 86.75 104 ALA A C 1
ATOM 811 O O . ALA A 1 104 ? -8.319 7.518 11.764 1.00 86.75 104 ALA A O 1
ATOM 812 N N . ASN A 1 105 ? -8.399 7.173 9.543 1.00 85.94 105 ASN A N 1
ATOM 813 C CA . ASN A 1 105 ? -9.841 7.395 9.384 1.00 85.94 105 ASN A CA 1
ATOM 814 C C . ASN A 1 105 ? -10.710 6.237 9.920 1.00 85.94 105 ASN A C 1
ATOM 816 O O . ASN A 1 105 ? -11.937 6.296 9.848 1.00 85.94 105 ASN A O 1
ATOM 820 N N . GLY A 1 106 ? -10.099 5.191 10.487 1.00 80.25 106 GLY A N 1
ATOM 821 C CA . GLY A 1 106 ? -10.786 4.043 11.080 1.00 80.25 106 GLY A CA 1
ATOM 822 C C . GLY A 1 106 ? -11.102 2.923 10.089 1.00 80.25 106 GLY A C 1
ATOM 823 O O . GLY A 1 106 ? -11.946 2.080 10.382 1.00 80.25 106 GLY A O 1
ATOM 824 N N . SER A 1 107 ? -10.446 2.907 8.927 1.00 80.75 107 SER A N 1
ATOM 825 C CA . SER A 1 107 ? -10.799 2.059 7.793 1.00 80.75 107 SER A CA 1
ATOM 826 C C . SER A 1 107 ? -9.603 1.220 7.306 1.00 80.75 107 SER A C 1
ATOM 828 O O . SER A 1 107 ? -8.539 1.723 6.964 1.00 80.75 107 SER A O 1
ATOM 830 N N . GLY A 1 108 ? -9.798 -0.099 7.233 1.00 83.31 108 GLY A N 1
ATOM 831 C CA . GLY A 1 108 ? -8.864 -1.024 6.589 1.00 83.31 108 GLY A CA 1
ATOM 832 C C . GLY A 1 108 ? -7.621 -1.411 7.395 1.00 83.31 108 GLY A C 1
ATOM 833 O O . GLY A 1 108 ? -7.522 -1.162 8.596 1.00 83.31 108 GLY A O 1
ATOM 834 N N . ALA A 1 109 ? -6.695 -2.089 6.713 1.00 87.62 109 ALA A N 1
ATOM 835 C CA . ALA A 1 109 ? -5.409 -2.510 7.262 1.00 87.62 109 ALA A CA 1
ATOM 836 C C . ALA A 1 109 ? -4.312 -2.610 6.197 1.00 87.62 109 ALA A C 1
ATOM 838 O O . ALA A 1 109 ? -4.576 -2.751 5.006 1.00 87.62 109 ALA A O 1
ATOM 839 N N . VAL A 1 110 ? -3.052 -2.583 6.603 1.00 89.12 110 VAL A N 1
ATOM 840 C CA . VAL A 1 110 ? -1.931 -2.764 5.693 1.00 89.12 110 VAL A CA 1
ATOM 841 C C . VAL A 1 110 ? -0.786 -3.508 6.361 1.00 89.12 110 VAL A C 1
ATOM 843 O O . VAL A 1 110 ? -0.396 -3.221 7.491 1.00 89.12 110 VAL A O 1
ATOM 846 N N . VAL A 1 111 ? -0.228 -4.460 5.619 1.00 90.25 111 VAL A N 1
ATOM 847 C CA . VAL A 1 111 ? 1.040 -5.114 5.933 1.00 90.25 111 VAL A CA 1
ATOM 848 C C . VAL A 1 111 ? 2.093 -4.559 4.982 1.00 90.25 111 VAL A C 1
ATOM 850 O O . VAL A 1 111 ? 2.065 -4.839 3.782 1.00 90.25 111 VAL A O 1
ATOM 853 N N . LEU A 1 112 ? 3.028 -3.775 5.507 1.00 89.50 112 LEU A N 1
ATOM 854 C CA . LEU A 1 112 ? 4.140 -3.193 4.762 1.00 89.50 112 LEU A CA 1
ATOM 855 C C . LEU A 1 112 ? 5.309 -4.179 4.739 1.00 89.50 112 LEU A C 1
ATOM 857 O O . LEU A 1 112 ? 6.077 -4.283 5.694 1.00 89.50 112 LEU A O 1
ATOM 861 N N . ALA A 1 113 ? 5.441 -4.914 3.637 1.00 87.19 113 ALA A N 1
ATOM 862 C CA . ALA A 1 113 ? 6.503 -5.887 3.429 1.00 87.19 113 ALA A CA 1
ATOM 863 C C . ALA A 1 113 ? 7.684 -5.250 2.676 1.00 87.19 113 ALA A C 1
ATOM 865 O O . ALA A 1 113 ? 7.713 -5.207 1.441 1.00 87.19 113 ALA A O 1
ATOM 866 N N . THR A 1 114 ? 8.657 -4.725 3.426 1.00 79.88 114 THR A N 1
ATOM 867 C CA . THR A 1 114 ? 9.812 -3.994 2.883 1.00 79.88 114 THR A CA 1
ATOM 868 C C . THR A 1 114 ? 11.083 -4.243 3.695 1.00 79.88 114 THR A C 1
ATOM 870 O O . THR A 1 114 ? 11.056 -4.276 4.917 1.00 79.88 114 THR A O 1
ATOM 873 N N . HIS A 1 115 ? 12.217 -4.367 2.999 1.00 78.56 115 HIS A N 1
ATOM 874 C CA . HIS A 1 115 ? 13.561 -4.374 3.602 1.00 78.56 115 HIS A CA 1
ATOM 875 C C . HIS A 1 115 ? 14.207 -2.988 3.624 1.00 78.56 115 HIS A C 1
ATOM 877 O O . HIS A 1 115 ? 15.298 -2.798 4.153 1.00 78.56 115 HIS A O 1
ATOM 883 N N . ASN A 1 116 ? 13.566 -2.006 2.995 1.00 80.62 116 ASN A N 1
ATOM 884 C CA . ASN A 1 116 ? 14.084 -0.656 2.963 1.00 80.62 116 ASN A CA 1
ATOM 885 C C . ASN A 1 116 ? 13.633 0.084 4.216 1.00 80.62 116 ASN A C 1
ATOM 887 O O . ASN A 1 116 ? 12.452 0.389 4.407 1.00 80.62 116 ASN A O 1
ATOM 891 N N . ILE A 1 117 ? 14.635 0.356 5.043 1.00 79.62 117 ILE A N 1
ATOM 892 C CA . ILE A 1 117 ? 14.514 1.022 6.333 1.00 79.62 117 ILE A CA 1
ATOM 893 C C . ILE A 1 117 ? 13.935 2.431 6.172 1.00 79.62 117 ILE A C 1
ATOM 895 O O . ILE A 1 117 ? 13.192 2.876 7.035 1.00 79.62 117 ILE A O 1
ATOM 899 N N . GLU A 1 118 ? 14.238 3.129 5.079 1.00 85.50 118 GLU A N 1
ATOM 900 C CA . GLU A 1 118 ? 13.743 4.484 4.823 1.00 85.50 118 GLU A CA 1
ATOM 901 C C . G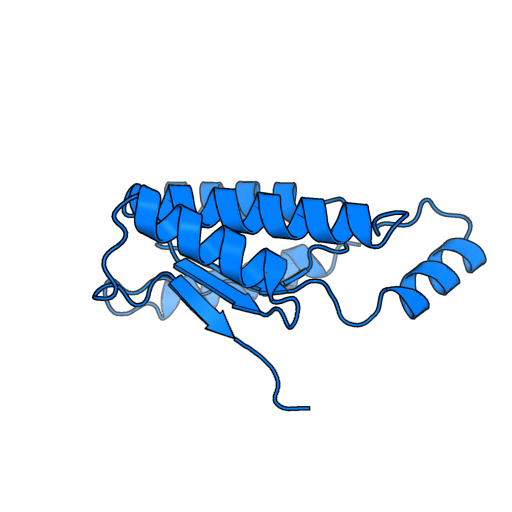LU A 1 118 ? 12.224 4.499 4.592 1.00 85.50 118 GLU A C 1
ATOM 903 O O . GLU A 1 118 ? 11.513 5.234 5.270 1.00 85.50 118 GLU A O 1
ATOM 908 N N . SER A 1 119 ? 11.704 3.614 3.732 1.00 82.94 119 SER A N 1
ATOM 909 C CA . SER A 1 119 ? 10.260 3.412 3.539 1.00 82.94 119 SER A CA 1
ATOM 910 C C . SER A 1 119 ? 9.567 2.986 4.834 1.00 82.94 119 SER A C 1
ATOM 912 O O . SER A 1 119 ? 8.471 3.459 5.125 1.00 82.94 119 SER A O 1
ATOM 914 N N . GLY A 1 120 ? 10.201 2.106 5.619 1.00 83.75 120 GLY A N 1
ATOM 915 C CA . GLY A 1 120 ? 9.677 1.684 6.920 1.00 83.75 120 GLY A CA 1
ATOM 916 C C . GLY A 1 120 ? 9.589 2.843 7.916 1.00 83.75 120 GLY A C 1
ATOM 917 O O . GLY A 1 120 ? 8.545 3.049 8.530 1.00 83.75 120 GLY A O 1
ATOM 918 N N . LYS A 1 121 ? 10.655 3.646 8.025 1.00 85.75 121 LYS A N 1
ATOM 919 C CA . LYS A 1 121 ? 10.698 4.841 8.878 1.00 85.75 121 LYS A CA 1
ATOM 920 C C . LYS A 1 121 ? 9.658 5.873 8.459 1.00 85.75 121 LYS A C 1
ATOM 922 O O . LYS A 1 121 ? 8.937 6.355 9.319 1.00 85.75 121 LYS A O 1
ATOM 927 N N . LEU A 1 122 ? 9.544 6.167 7.163 1.00 88.06 122 LEU A N 1
ATOM 928 C CA . LEU A 1 122 ? 8.571 7.131 6.646 1.00 88.06 122 LEU A CA 1
ATOM 929 C C . LEU A 1 122 ? 7.135 6.731 7.016 1.00 88.06 122 LEU A C 1
ATOM 931 O O . LEU A 1 122 ? 6.370 7.553 7.515 1.00 88.06 122 LEU A O 1
ATOM 935 N N . ALA A 1 123 ? 6.794 5.456 6.820 1.00 86.44 123 ALA A N 1
ATOM 936 C CA . ALA A 1 123 ? 5.492 4.914 7.188 1.00 86.44 123 ALA A CA 1
ATOM 937 C C . ALA A 1 123 ? 5.240 4.972 8.704 1.00 86.44 123 ALA A C 1
ATOM 939 O O . ALA A 1 123 ? 4.163 5.381 9.132 1.00 86.44 123 ALA A O 1
ATOM 940 N N . ALA A 1 124 ? 6.231 4.605 9.520 1.00 85.81 124 ALA A N 1
ATOM 941 C CA . ALA A 1 124 ? 6.115 4.661 10.975 1.00 85.81 124 ALA A CA 1
ATOM 942 C C . ALA A 1 124 ? 5.937 6.102 11.485 1.00 85.81 124 ALA A C 1
ATOM 944 O O . ALA A 1 124 ? 5.047 6.355 12.292 1.00 85.81 124 ALA A O 1
ATOM 945 N N . THR A 1 125 ? 6.725 7.056 10.978 1.00 87.69 125 THR A N 1
ATOM 946 C CA . THR A 1 125 ? 6.594 8.480 11.321 1.00 87.69 125 THR A CA 1
ATOM 947 C C . THR A 1 125 ? 5.206 9.002 10.966 1.00 87.69 125 THR A C 1
ATOM 949 O O . THR A 1 125 ? 4.539 9.563 11.827 1.00 87.69 125 THR A O 1
ATOM 952 N N . LYS A 1 126 ? 4.714 8.726 9.752 1.00 88.06 126 LYS A N 1
ATOM 953 C CA . LYS A 1 126 ? 3.368 9.141 9.329 1.00 88.06 126 LYS A CA 1
ATOM 954 C C . LYS A 1 126 ? 2.272 8.553 10.228 1.00 88.06 126 LYS A C 1
ATOM 956 O O . LYS A 1 126 ? 1.320 9.250 10.566 1.00 88.06 126 LYS A O 1
ATOM 961 N N . ALA A 1 127 ? 2.396 7.286 10.625 1.00 86.25 127 ALA A N 1
ATOM 962 C CA . ALA A 1 127 ? 1.436 6.647 11.523 1.00 86.25 127 ALA A CA 1
ATOM 963 C C . ALA A 1 127 ? 1.411 7.305 12.915 1.00 86.25 127 ALA A C 1
ATOM 965 O O . ALA A 1 1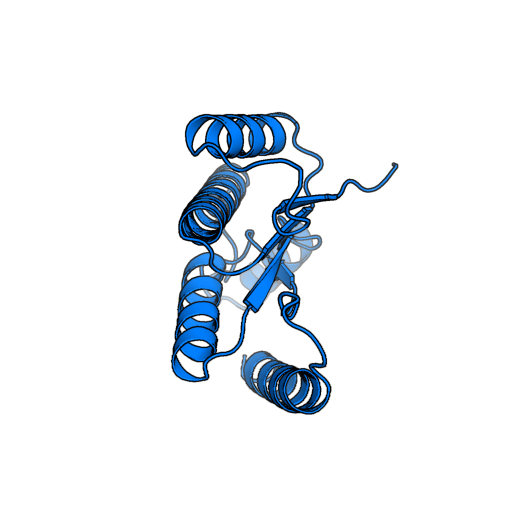27 ? 0.332 7.518 13.471 1.00 86.25 127 ALA A O 1
ATOM 966 N N . ILE A 1 128 ? 2.584 7.672 13.444 1.00 86.31 128 ILE A N 1
ATOM 967 C CA . ILE A 1 128 ? 2.721 8.418 14.704 1.00 86.31 128 ILE A CA 1
ATOM 968 C C . ILE A 1 128 ? 2.089 9.808 14.575 1.00 86.31 128 ILE A C 1
ATOM 970 O O . ILE A 1 128 ? 1.301 10.194 15.438 1.00 86.31 128 ILE A O 1
ATOM 974 N N . ASP A 1 129 ? 2.376 10.527 13.487 1.00 88.69 129 ASP A N 1
ATOM 975 C CA . ASP A 1 129 ? 1.847 11.874 13.233 1.00 88.69 129 ASP A CA 1
ATOM 976 C C . ASP A 1 129 ? 0.313 11.887 13.141 1.00 88.69 129 ASP A C 1
ATOM 978 O O . ASP A 1 129 ? -0.33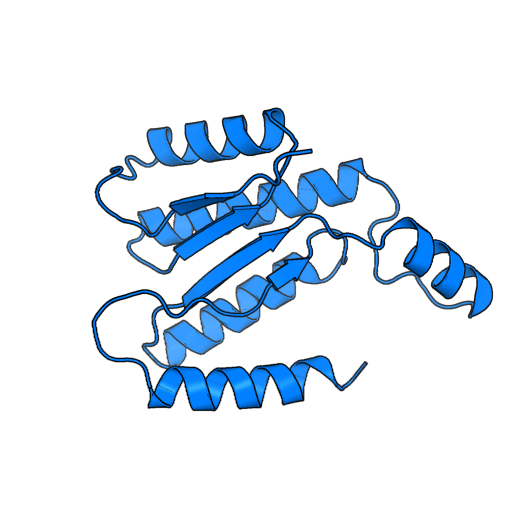8 12.839 13.570 1.00 88.69 129 ASP A O 1
ATOM 982 N N . LEU A 1 130 ? -0.276 10.808 12.621 1.00 87.31 130 LEU A N 1
ATOM 983 C CA . LEU A 1 130 ? -1.725 10.620 12.531 1.00 87.31 130 LEU A CA 1
ATOM 984 C C . LEU A 1 130 ? -2.352 10.037 13.808 1.00 87.31 130 LEU A C 1
ATOM 986 O O . LEU A 1 130 ? -3.559 9.798 13.848 1.00 87.31 130 LEU A O 1
ATOM 990 N N . GLY A 1 131 ? -1.562 9.805 14.860 1.00 84.62 131 GLY A N 1
ATOM 991 C CA . GLY A 1 131 ? -2.052 9.307 16.145 1.00 84.62 131 GLY A CA 1
ATOM 992 C C . GLY A 1 131 ? -2.580 7.871 16.097 1.00 84.62 131 GLY A C 1
ATOM 993 O O . GLY A 1 131 ? -3.427 7.502 16.918 1.00 84.62 131 GLY A O 1
ATOM 994 N N . ILE A 1 132 ? -2.109 7.055 15.148 1.00 81.94 132 ILE A N 1
ATOM 995 C CA . ILE A 1 132 ? -2.481 5.641 15.058 1.00 81.94 132 ILE A CA 1
ATOM 996 C C . ILE A 1 132 ? -1.888 4.920 16.271 1.00 81.94 132 ILE A C 1
ATOM 998 O O . ILE A 1 132 ? -0.674 4.792 16.412 1.00 81.94 132 ILE A O 1
ATOM 1002 N N . LYS A 1 133 ? -2.762 4.470 17.174 1.00 67.56 133 LYS A N 1
ATOM 1003 C CA . LYS A 1 133 ? -2.361 3.729 18.372 1.00 67.56 133 LYS A CA 1
ATOM 1004 C C . LYS A 1 133 ? -2.012 2.286 18.014 1.00 67.56 133 LYS A C 1
ATOM 1006 O O . LYS A 1 133 ? -2.766 1.631 17.297 1.00 67.56 133 LYS A O 1
ATOM 1011 N N . ASP A 1 134 ? -0.933 1.790 18.614 1.00 59.44 134 ASP A N 1
ATOM 1012 C CA . ASP A 1 134 ? -0.377 0.431 18.458 1.00 59.44 134 ASP A CA 1
ATOM 1013 C C . ASP A 1 134 ? -1.368 -0.695 18.843 1.00 59.44 134 ASP A C 1
ATOM 1015 O O . ASP A 1 134 ? -1.188 -1.870 18.550 1.00 59.44 134 ASP A O 1
ATOM 1019 N N . GLU A 1 135 ? -2.474 -0.322 19.487 1.00 54.50 135 GLU A N 1
ATOM 1020 C CA . GLU A 1 135 ? -3.542 -1.213 19.940 1.00 54.50 135 GLU A CA 1
ATOM 1021 C C . GLU A 1 135 ? -4.357 -1.816 18.778 1.00 54.50 135 GLU A C 1
ATOM 1023 O O . GLU A 1 135 ? -5.010 -2.847 18.942 1.00 54.50 135 GLU A O 1
ATOM 1028 N N . ARG A 1 136 ? -4.337 -1.187 17.592 1.00 59.59 136 ARG A N 1
ATOM 1029 C CA . ARG A 1 136 ? -5.037 -1.680 16.398 1.00 59.59 136 ARG A CA 1
ATOM 1030 C C . ARG A 1 136 ? -4.045 -2.431 15.513 1.00 59.59 136 ARG A C 1
ATOM 1032 O O . ARG A 1 136 ? -3.201 -1.805 14.882 1.00 59.59 136 ARG A O 1
ATOM 1039 N N . GLN A 1 137 ? -4.209 -3.750 15.370 1.00 67.31 137 GLN A N 1
ATOM 1040 C CA . GLN A 1 137 ? -3.399 -4.624 14.493 1.00 67.31 137 GLN A CA 1
ATOM 1041 C C . GLN A 1 137 ? -3.527 -4.318 12.979 1.00 67.31 137 GLN A C 1
ATOM 1043 O O . GLN A 1 137 ? -3.188 -5.151 12.137 1.00 67.31 137 GLN A O 1
ATOM 1048 N N . ASN A 1 138 ? -4.013 -3.128 12.623 1.00 80.25 138 ASN A N 1
ATOM 1049 C CA . ASN A 1 138 ? -4.330 -2.704 11.269 1.00 80.25 138 ASN A CA 1
ATOM 1050 C C . ASN A 1 138 ? -3.100 -2.191 10.513 1.00 80.25 138 ASN A C 1
ATOM 1052 O O . ASN A 1 138 ? -3.143 -2.134 9.293 1.00 80.25 138 ASN A O 1
ATOM 1056 N N . LEU A 1 139 ? -2.006 -1.833 11.189 1.00 85.38 139 LEU A N 1
ATOM 1057 C CA . LEU A 1 139 ? -0.731 -1.506 10.548 1.00 85.38 139 LEU A CA 1
ATOM 1058 C C . LEU A 1 139 ? 0.331 -2.496 11.021 1.00 85.38 139 LEU A C 1
ATOM 1060 O O . LEU A 1 139 ? 0.633 -2.567 12.207 1.00 85.38 139 LEU A O 1
ATOM 1064 N N . GLN A 1 140 ? 0.903 -3.258 10.093 1.00 85.12 140 GLN A N 1
ATOM 1065 C CA . GLN A 1 140 ? 1.943 -4.239 10.394 1.00 85.12 140 GLN A CA 1
ATOM 1066 C C . GLN A 1 140 ? 3.136 -4.049 9.466 1.00 85.12 140 GLN A C 1
ATOM 1068 O O . GLN A 1 140 ? 2.984 -3.734 8.286 1.00 85.12 140 GLN A O 1
ATOM 1073 N N . PHE A 1 141 ? 4.333 -4.298 9.984 1.00 83.81 141 PHE A N 1
ATOM 1074 C CA . PHE A 1 141 ? 5.565 -4.312 9.204 1.00 83.81 141 PHE A CA 1
ATOM 1075 C C . PHE A 1 141 ? 6.056 -5.751 9.080 1.00 83.81 141 PHE A C 1
ATOM 1077 O O . PHE A 1 141 ? 6.124 -6.477 10.070 1.00 83.81 141 PHE A O 1
ATOM 1084 N N . ALA A 1 142 ? 6.393 -6.169 7.863 1.00 80.25 142 ALA A N 1
ATOM 1085 C CA . ALA A 1 142 ? 6.933 -7.493 7.588 1.00 80.25 142 ALA A CA 1
ATOM 1086 C C . ALA A 1 142 ? 8.297 -7.373 6.903 1.00 80.25 142 ALA A C 1
ATOM 1088 O O . ALA A 1 142 ? 8.462 -6.644 5.924 1.00 80.25 142 ALA A O 1
ATOM 1089 N N . GLN A 1 143 ? 9.270 -8.135 7.388 1.00 70.81 143 GLN A N 1
ATOM 1090 C CA . GLN A 1 143 ? 10.601 -8.222 6.801 1.00 70.81 143 GLN A CA 1
ATOM 1091 C C . GLN A 1 143 ? 10.986 -9.698 6.703 1.00 70.81 143 GLN A C 1
ATOM 1093 O O . GLN A 1 143 ? 10.764 -10.455 7.648 1.00 70.81 143 GLN A O 1
ATOM 1098 N N . LEU A 1 144 ? 11.533 -10.129 5.563 1.00 55.44 144 LEU A N 1
ATOM 1099 C CA . LEU A 1 144 ? 12.142 -11.456 5.486 1.00 55.44 144 LEU A CA 1
ATOM 1100 C C . LEU A 1 144 ? 13.494 -11.403 6.214 1.00 55.44 144 LEU A C 1
ATOM 1102 O O . LEU A 1 144 ? 14.282 -10.482 6.005 1.00 55.44 144 LEU A O 1
ATOM 1106 N N . TYR A 1 145 ? 13.762 -12.379 7.078 1.00 39.22 145 TYR A N 1
ATOM 1107 C CA . TYR A 1 145 ? 15.124 -12.624 7.544 1.00 39.22 145 TYR A CA 1
ATOM 1108 C C . TYR A 1 145 ? 15.919 -13.171 6.354 1.00 39.22 145 TYR A C 1
ATOM 1110 O O . TYR A 1 145 ? 15.552 -14.206 5.798 1.00 39.22 145 TYR A O 1
ATOM 1118 N N . SER A 1 146 ? 16.949 -12.438 5.936 1.00 42.44 146 SER A N 1
ATOM 1119 C CA . SER A 1 146 ? 17.953 -12.877 4.960 1.00 42.44 146 SER A CA 1
ATOM 1120 C C . SER A 1 146 ? 19.263 -13.152 5.669 1.00 42.44 146 SER A C 1
ATOM 1122 O O . SER A 1 146 ? 19.654 -12.249 6.447 1.00 42.44 146 SER A O 1
#

Sequence (146 aa):
TTIQPAIDYFAYSAAIKYHKDDQPLIFGTIQAYLKDAKERMVIAKKAAEKMGVPMGFKLVRGAYMCSEKELASTLGFNSPIHDSIEQTHACFNSCAEFMIEEIANGSGAVVLATHNIESGKLAATKAIDLGIKDERQNLQFAQLYS

Organism: Solanum lycopersicum (NCBI:txid4081)